Protein AF-A0A382BMA6-F1 (afdb_monomer_lite)

Organism: NCBI:txid408172

Radius of gyration: 13.1 Å; chains: 1; bounding box: 36×24×31 Å

Sequence (71 aa):
MFCICHSSRYDPTVIEKNRNRNRTNGTEFDFIGVKRTGGPAPMGMPLIPFEVNGGIIEALDDFKDWYTFCE

Foldseek 3Di:
DFDPPWTWDFDQVDKDKDWDAQPVPRDIDIAIATATPDTDQPGHQGDFDWDQDPNDTGGDPPCVSSVVRGD

pLDDT: mean 87.74, std 9.32, range [57.19, 97.25]

InterPro domains:
  IPR036922 Rieske [2Fe-2S] iron-sulphur domain superfamily [G3DSA:2.102.10.10] (1-69)

Structure (mmCIF, N/CA/C/O backbone):
data_AF-A0A382BMA6-F1
#
_entry.id   AF-A0A382BMA6-F1
#
loop_
_atom_site.group_PDB
_atom_site.id
_atom_site.type_symbol
_atom_site.label_atom_id
_atom_site.label_alt_id
_atom_site.label_comp_id
_atom_site.label_asym_id
_atom_site.label_entity_id
_atom_site.label_seq_id
_atom_site.pdbx_PDB_ins_code
_atom_site.Cartn_x
_atom_site.Cartn_y
_atom_site.Cartn_z
_atom_site.occupancy
_atom_site.B_iso_or_equiv
_atom_site.auth_seq_id
_atom_site.auth_comp_id
_atom_site.auth_asym_id
_atom_site.auth_atom_id
_atom_site.pdbx_PDB_model_num
ATOM 1 N N . MET A 1 1 ? -6.912 -5.705 -8.644 1.00 89.06 1 MET A N 1
ATOM 2 C CA . MET A 1 1 ? -6.805 -4.227 -8.644 1.00 89.06 1 MET A CA 1
ATOM 3 C C . MET A 1 1 ? -5.730 -3.787 -9.637 1.00 89.06 1 MET A C 1
ATOM 5 O O . MET A 1 1 ? -4.812 -4.565 -9.885 1.00 89.06 1 MET A O 1
ATOM 9 N N . PHE A 1 2 ? -5.850 -2.596 -10.230 1.00 92.56 2 PHE A N 1
ATOM 10 C CA . PHE A 1 2 ? -4.969 -2.106 -11.298 1.00 92.56 2 PHE A CA 1
ATOM 11 C C . PHE A 1 2 ? -4.531 -0.658 -11.034 1.00 92.56 2 PHE A C 1
ATOM 13 O O . PHE A 1 2 ? -5.372 0.191 -10.753 1.00 92.56 2 PHE A O 1
ATOM 20 N N . CYS A 1 3 ? -3.228 -0.385 -11.128 1.00 90.25 3 CYS A N 1
ATOM 21 C CA . CYS A 1 3 ? -2.652 0.958 -11.064 1.00 90.25 3 CYS A CA 1
ATOM 22 C C . CYS A 1 3 ? -2.545 1.536 -12.476 1.00 90.25 3 CYS A C 1
ATOM 24 O O . CYS A 1 3 ? -1.848 0.979 -13.324 1.00 90.25 3 CYS A O 1
ATOM 26 N N . ILE A 1 4 ? -3.198 2.672 -12.709 1.00 90.88 4 ILE A N 1
ATOM 27 C CA . ILE A 1 4 ? -3.260 3.301 -14.032 1.00 90.88 4 ILE A CA 1
ATOM 28 C C . ILE A 1 4 ? -1.943 3.952 -14.471 1.00 90.88 4 ILE A C 1
ATOM 30 O O . ILE A 1 4 ? -1.699 4.029 -15.669 1.00 90.88 4 ILE A O 1
ATOM 34 N N . CYS A 1 5 ? -1.088 4.384 -13.538 1.00 88.44 5 CYS A N 1
ATOM 35 C CA . CYS A 1 5 ? 0.128 5.132 -13.872 1.00 88.44 5 CYS A CA 1
ATOM 36 C C . CYS A 1 5 ? 1.119 4.267 -14.656 1.00 88.44 5 CYS A C 1
ATOM 38 O O . CYS A 1 5 ? 1.605 4.653 -15.714 1.00 88.44 5 CYS A O 1
ATOM 40 N N . HIS A 1 6 ? 1.379 3.059 -14.152 1.00 91.00 6 HIS A N 1
ATOM 41 C CA . 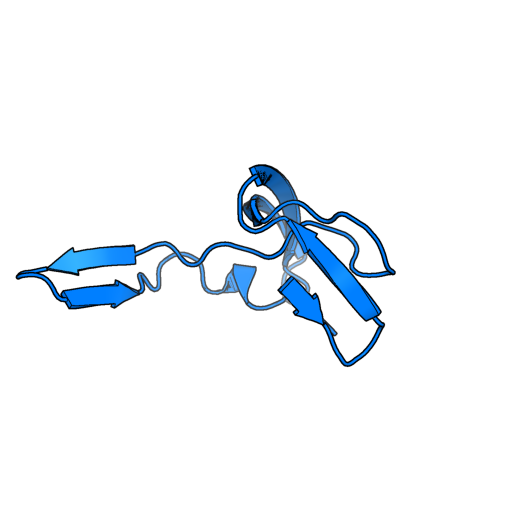HIS A 1 6 ? 2.434 2.191 -14.677 1.00 91.00 6 HIS A CA 1
ATOM 42 C C . HIS A 1 6 ? 1.967 0.747 -14.901 1.00 91.00 6 HIS A C 1
ATOM 44 O O . HIS A 1 6 ? 2.772 -0.166 -15.069 1.00 91.00 6 HIS A O 1
ATOM 50 N N . SER A 1 7 ? 0.650 0.526 -14.921 1.00 92.94 7 SER A N 1
ATOM 51 C CA . SER A 1 7 ? 0.022 -0.771 -15.197 1.00 92.94 7 SER A CA 1
ATOM 52 C C . SER A 1 7 ? 0.344 -1.893 -14.197 1.00 92.94 7 SER A C 1
ATOM 54 O O . SER A 1 7 ? 0.260 -3.077 -14.545 1.00 92.94 7 SER A O 1
ATOM 56 N N . SER A 1 8 ? 0.690 -1.551 -12.950 1.00 94.56 8 SER A N 1
ATOM 57 C CA . SER A 1 8 ? 0.846 -2.540 -11.874 1.00 94.56 8 SER A CA 1
ATOM 58 C C . SER A 1 8 ? -0.480 -3.227 -11.548 1.00 94.56 8 SER A C 1
ATOM 60 O O . SER A 1 8 ? -1.544 -2.606 -11.564 1.00 94.56 8 SER A O 1
ATOM 62 N N . ARG A 1 9 ? -0.419 -4.524 -11.250 1.00 95.75 9 ARG A N 1
ATOM 63 C CA . ARG A 1 9 ? -1.571 -5.398 -10.994 1.00 95.75 9 ARG A CA 1
ATOM 64 C C . ARG A 1 9 ? -1.428 -6.038 -9.621 1.00 95.75 9 ARG A C 1
ATOM 66 O O . ARG A 1 9 ? -0.326 -6.427 -9.235 1.00 95.75 9 ARG A O 1
ATOM 73 N N . TYR A 1 10 ? -2.549 -6.165 -8.920 1.00 96.12 10 TYR A N 1
ATOM 74 C CA . TYR A 1 10 ? -2.606 -6.718 -7.568 1.00 96.12 10 TYR A CA 1
ATOM 75 C C . TYR A 1 10 ? -3.774 -7.691 -7.425 1.00 96.12 10 TYR A C 1
ATOM 77 O O . TYR A 1 10 ? -4.864 -7.424 -7.948 1.00 96.12 10 TYR A O 1
ATOM 85 N N . ASP A 1 11 ? -3.559 -8.784 -6.702 1.00 97.06 11 ASP A N 1
ATOM 86 C CA . ASP A 1 11 ? -4.595 -9.747 -6.330 1.00 97.06 11 ASP A CA 1
ATOM 87 C C . ASP A 1 11 ? -5.203 -9.352 -4.975 1.00 97.06 11 ASP A C 1
ATOM 89 O O . ASP A 1 11 ? -4.552 -9.550 -3.952 1.00 97.06 11 ASP A O 1
ATOM 93 N N . PRO A 1 12 ? -6.436 -8.807 -4.939 1.00 95.19 12 PRO A N 1
ATOM 94 C CA . PRO A 1 12 ? -7.062 -8.334 -3.705 1.00 95.19 12 PRO A CA 1
ATOM 95 C C . PRO A 1 12 ? -7.429 -9.456 -2.725 1.00 95.19 12 PRO A C 1
ATOM 97 O O . PRO A 1 12 ? -7.894 -9.158 -1.630 1.00 95.19 12 PRO A O 1
ATOM 100 N N . THR A 1 13 ? -7.259 -10.726 -3.103 1.00 96.56 13 THR A N 1
ATOM 101 C CA . THR A 1 13 ? -7.613 -11.886 -2.272 1.00 96.56 13 THR A CA 1
ATOM 102 C C . THR A 1 13 ? -6.423 -12.477 -1.521 1.00 96.56 13 THR A C 1
ATOM 104 O O . THR A 1 13 ? -6.603 -13.356 -0.679 1.00 96.56 13 THR A O 1
ATOM 107 N N . VAL A 1 14 ? -5.208 -11.991 -1.794 1.00 97.25 14 VAL A N 1
ATOM 108 C CA . VAL A 1 14 ? -3.975 -12.507 -1.197 1.00 97.25 14 VAL A CA 1
ATOM 109 C C . VAL A 1 14 ? -3.183 -11.366 -0.575 1.00 97.25 14 VAL A C 1
ATOM 111 O O . VAL A 1 14 ? -2.920 -10.346 -1.213 1.00 97.25 14 VAL A O 1
ATOM 114 N N . ILE A 1 15 ? -2.762 -11.571 0.669 1.00 94.94 15 ILE A N 1
ATOM 115 C CA . ILE A 1 15 ? -1.887 -10.654 1.399 1.00 94.94 15 ILE A CA 1
ATOM 116 C C . ILE A 1 15 ? -0.453 -11.183 1.429 1.00 94.94 15 ILE A C 1
ATOM 118 O O . ILE A 1 15 ? -0.225 -12.394 1.441 1.00 94.94 15 ILE A O 1
ATOM 122 N N . GLU A 1 16 ? 0.520 -10.277 1.455 1.00 94.50 16 GLU A N 1
ATOM 123 C CA . GLU A 1 16 ? 1.942 -10.604 1.545 1.00 94.50 16 GLU A CA 1
ATOM 124 C C . GLU A 1 16 ? 2.679 -9.641 2.486 1.00 94.50 16 GLU A C 1
ATOM 126 O O . GLU A 1 16 ? 2.307 -8.471 2.634 1.00 94.50 16 GLU A O 1
ATOM 131 N N . LYS A 1 17 ? 3.739 -10.140 3.130 1.00 93.25 17 LYS A N 1
ATOM 132 C CA . LYS A 1 17 ? 4.640 -9.312 3.933 1.00 93.25 17 LYS A CA 1
ATOM 133 C C . LYS A 1 17 ? 5.652 -8.633 3.009 1.00 93.25 17 LYS A C 1
ATOM 135 O O . LYS A 1 17 ? 6.336 -9.305 2.243 1.00 93.25 17 LYS A O 1
ATOM 140 N N . ASN A 1 18 ? 5.759 -7.317 3.121 1.00 91.69 18 ASN A N 1
ATOM 141 C CA . ASN A 1 18 ? 6.631 -6.459 2.327 1.00 91.69 18 ASN A CA 1
ATOM 142 C C . ASN A 1 18 ? 7.593 -5.682 3.239 1.00 91.69 18 ASN A C 1
ATOM 144 O O . ASN A 1 18 ? 7.326 -5.541 4.433 1.00 91.69 18 ASN A O 1
ATOM 148 N N . ARG A 1 19 ? 8.684 -5.149 2.672 1.00 89.56 19 ARG A N 1
ATOM 149 C CA . ARG A 1 19 ? 9.637 -4.260 3.358 1.00 89.56 19 ARG A CA 1
ATOM 150 C C . ARG A 1 19 ? 9.969 -3.036 2.512 1.00 89.56 19 ARG A C 1
ATOM 152 O O . ARG A 1 19 ? 10.534 -3.188 1.434 1.00 89.56 19 ARG A O 1
ATOM 159 N N . ASN A 1 20 ? 9.648 -1.836 2.988 1.00 86.69 20 ASN A N 1
ATOM 160 C CA . ASN A 1 20 ? 9.977 -0.587 2.294 1.00 86.69 20 ASN A CA 1
ATOM 161 C C . ASN A 1 20 ? 10.912 0.276 3.138 1.00 86.69 20 ASN A C 1
ATOM 163 O O . ASN A 1 20 ? 11.176 -0.007 4.305 1.00 86.69 20 ASN A O 1
ATOM 167 N N . ARG A 1 21 ? 11.399 1.350 2.527 1.00 85.56 21 ARG A N 1
ATOM 168 C CA . ARG A 1 21 ? 12.231 2.359 3.161 1.00 85.56 21 ARG A CA 1
ATOM 169 C C . ARG A 1 21 ? 11.510 3.698 3.125 1.00 85.56 21 ARG A C 1
ATOM 171 O O . ARG A 1 21 ? 11.132 4.165 2.052 1.00 85.56 21 ARG A O 1
ATOM 178 N N . ASN A 1 22 ? 11.350 4.331 4.283 1.00 80.94 22 ASN A N 1
ATOM 179 C CA . ASN A 1 22 ? 10.869 5.701 4.371 1.00 80.94 22 ASN A CA 1
ATOM 180 C C . ASN A 1 22 ? 11.880 6.598 3.642 1.00 80.94 22 ASN A C 1
ATOM 182 O O . ASN A 1 22 ? 13.055 6.659 4.002 1.00 80.94 22 ASN A O 1
ATOM 186 N N . ARG A 1 23 ? 11.437 7.264 2.574 1.00 77.12 23 ARG A N 1
ATOM 187 C CA . ARG A 1 23 ? 12.323 8.049 1.702 1.00 77.12 23 ARG A CA 1
ATOM 188 C C . ARG A 1 23 ? 12.810 9.346 2.352 1.00 77.12 23 ARG A C 1
ATOM 190 O O . ARG A 1 23 ? 13.833 9.876 1.933 1.00 77.12 23 ARG A O 1
ATOM 197 N N . THR A 1 24 ? 12.114 9.838 3.375 1.00 80.75 24 THR A N 1
ATOM 198 C CA . THR A 1 24 ? 12.443 11.086 4.074 1.00 80.75 24 THR A CA 1
ATOM 199 C C . THR A 1 24 ? 13.576 10.901 5.081 1.00 80.75 24 THR A C 1
ATOM 201 O O . THR A 1 24 ? 14.422 11.780 5.206 1.00 80.75 24 THR A O 1
ATOM 204 N N . ASN A 1 25 ? 13.616 9.771 5.795 1.00 83.81 25 ASN A N 1
ATOM 205 C CA . ASN A 1 25 ? 14.602 9.524 6.861 1.00 83.81 25 ASN A CA 1
ATOM 206 C C . ASN A 1 25 ? 15.447 8.252 6.662 1.00 83.81 25 ASN A C 1
ATOM 208 O O . ASN A 1 25 ? 16.411 8.027 7.387 1.00 83.81 25 ASN A O 1
ATOM 212 N N . GLY A 1 26 ? 15.122 7.429 5.667 1.00 85.75 26 GLY A N 1
ATOM 213 C CA . GLY A 1 26 ? 15.853 6.217 5.333 1.00 85.75 26 GLY A CA 1
ATOM 214 C C . GLY A 1 26 ? 15.547 5.000 6.207 1.00 85.75 26 GLY A C 1
ATOM 215 O O . GLY A 1 26 ? 16.194 3.976 5.985 1.00 85.75 26 GLY A O 1
ATOM 216 N N . THR A 1 27 ? 14.605 5.079 7.149 1.00 86.00 27 THR A N 1
ATOM 217 C CA . THR A 1 27 ? 14.225 3.968 8.033 1.00 86.00 27 THR A CA 1
ATOM 218 C C . THR A 1 27 ? 13.525 2.860 7.249 1.00 86.00 27 THR A C 1
ATOM 220 O O . THR A 1 27 ? 12.604 3.128 6.478 1.00 86.00 27 THR A O 1
ATOM 223 N N . GLU A 1 28 ? 13.944 1.608 7.440 1.00 87.81 28 GLU A N 1
ATOM 224 C CA . GLU A 1 28 ? 13.237 0.446 6.891 1.00 87.81 28 GLU A CA 1
ATOM 225 C C . GLU A 1 28 ? 12.050 0.054 7.771 1.00 87.81 28 GLU A C 1
ATOM 227 O O . GLU A 1 28 ? 12.125 0.112 8.998 1.00 87.81 28 GLU A O 1
ATOM 232 N N . PHE A 1 29 ? 10.968 -0.395 7.143 1.00 85.50 29 PHE A N 1
ATOM 233 C CA . PHE A 1 29 ? 9.791 -0.899 7.835 1.00 85.50 29 PHE A CA 1
ATOM 234 C C . PHE A 1 29 ? 9.164 -2.067 7.077 1.00 85.50 29 PHE A C 1
ATOM 236 O O . PHE A 1 29 ? 9.131 -2.093 5.844 1.00 85.50 29 PHE A O 1
ATOM 243 N N . ASP A 1 30 ? 8.636 -3.024 7.835 1.00 89.06 30 ASP A N 1
ATOM 244 C CA . ASP A 1 30 ? 7.842 -4.124 7.301 1.00 89.06 30 ASP A CA 1
ATOM 245 C C . ASP A 1 30 ? 6.347 -3.751 7.348 1.00 89.06 30 ASP A C 1
ATOM 247 O O . ASP A 1 30 ? 5.897 -3.089 8.283 1.00 89.06 30 ASP A O 1
ATOM 251 N N . PHE A 1 31 ? 5.561 -4.197 6.367 1.00 88.00 31 PHE A N 1
ATOM 252 C CA . PHE A 1 31 ? 4.103 -4.014 6.351 1.00 88.00 31 PHE A CA 1
ATOM 253 C C . PHE A 1 31 ? 3.392 -5.166 5.635 1.00 88.00 31 PHE A C 1
ATOM 255 O O . PHE A 1 31 ? 4.014 -5.954 4.915 1.00 88.00 31 PHE A O 1
ATOM 262 N N . ILE A 1 32 ? 2.075 -5.260 5.824 1.00 90.88 32 ILE A N 1
ATOM 263 C CA . ILE A 1 32 ? 1.217 -6.190 5.084 1.00 90.88 32 ILE A CA 1
ATOM 264 C C . ILE A 1 32 ? 0.588 -5.451 3.907 1.00 90.88 32 ILE A C 1
ATOM 266 O O . ILE A 1 32 ? -0.016 -4.391 4.072 1.00 90.88 32 ILE A O 1
ATOM 270 N N . GLY A 1 33 ? 0.731 -6.017 2.713 1.00 91.69 33 GLY A N 1
ATOM 271 C CA . GLY A 1 33 ? 0.171 -5.457 1.491 1.00 91.69 33 GLY A CA 1
ATOM 272 C C . GLY A 1 33 ? -0.615 -6.479 0.682 1.00 91.69 33 GLY A C 1
ATOM 273 O O . GLY A 1 33 ? -0.473 -7.687 0.861 1.00 91.69 33 GLY A O 1
ATOM 274 N N . VAL A 1 34 ? -1.436 -5.981 -0.233 1.00 94.88 34 VAL A N 1
ATOM 275 C CA . VAL A 1 34 ? -2.111 -6.763 -1.267 1.00 94.88 34 VAL A CA 1
ATOM 276 C C . VAL A 1 34 ? -1.080 -7.243 -2.281 1.00 94.88 34 VAL A C 1
ATOM 278 O O . VAL A 1 34 ? -0.331 -6.431 -2.836 1.00 94.88 34 VAL A O 1
ATOM 281 N N . LYS A 1 35 ? -1.074 -8.549 -2.554 1.00 95.75 35 LYS A N 1
ATOM 282 C CA . LYS A 1 35 ? -0.069 -9.207 -3.390 1.00 95.75 35 LYS A CA 1
ATOM 283 C C . LYS A 1 35 ? 0.054 -8.561 -4.766 1.00 95.75 35 LYS A C 1
ATOM 285 O O . LYS A 1 35 ? -0.919 -8.511 -5.526 1.00 95.75 35 LYS A O 1
ATOM 290 N N . ARG A 1 36 ? 1.267 -8.141 -5.134 1.00 94.25 36 ARG A N 1
ATOM 291 C CA . ARG A 1 36 ? 1.578 -7.708 -6.506 1.00 94.25 36 ARG A CA 1
ATOM 292 C C . ARG A 1 36 ? 1.616 -8.922 -7.436 1.00 94.25 36 ARG A C 1
ATOM 294 O O . ARG A 1 36 ? 2.391 -9.853 -7.236 1.00 94.25 36 ARG A O 1
ATOM 301 N N . THR A 1 37 ? 0.824 -8.890 -8.502 1.00 96.19 37 THR A N 1
ATOM 302 C CA . THR A 1 37 ? 0.801 -9.936 -9.539 1.00 96.19 37 THR A CA 1
ATOM 303 C C . THR A 1 37 ? 1.525 -9.536 -10.822 1.00 96.19 37 THR A C 1
ATOM 305 O O . THR A 1 37 ? 1.812 -10.398 -11.649 1.00 96.19 37 THR A O 1
ATOM 308 N N . GLY A 1 38 ? 1.873 -8.257 -10.993 1.00 94.25 38 GLY A N 1
ATOM 309 C CA . GLY A 1 38 ? 2.747 -7.810 -12.079 1.00 94.25 38 GLY A CA 1
ATOM 310 C C . GLY A 1 38 ? 2.894 -6.291 -12.180 1.00 94.25 38 GLY A C 1
ATOM 311 O O . GLY A 1 38 ? 2.214 -5.546 -11.479 1.00 94.25 38 GLY A O 1
ATOM 312 N N . GLY A 1 39 ? 3.755 -5.845 -13.098 1.00 92.75 39 GLY A N 1
ATOM 313 C CA . GLY A 1 39 ? 4.083 -4.433 -13.325 1.00 92.75 39 GLY A CA 1
ATOM 314 C C . GLY A 1 39 ? 5.221 -3.904 -12.436 1.00 92.75 39 GLY A C 1
ATOM 315 O O . GLY A 1 39 ? 5.825 -4.676 -11.691 1.00 92.75 39 GLY A O 1
ATOM 316 N N . PRO A 1 40 ? 5.557 -2.608 -12.555 1.00 92.75 40 PRO A N 1
ATOM 317 C CA . PRO A 1 40 ? 6.820 -2.061 -12.057 1.00 92.75 40 PRO A CA 1
ATOM 318 C C . PRO A 1 40 ? 6.810 -1.620 -10.591 1.00 92.75 40 PRO A C 1
ATOM 320 O O . PRO A 1 40 ? 7.883 -1.358 -10.054 1.00 92.75 40 PRO A O 1
ATOM 323 N N . ALA A 1 41 ? 5.647 -1.537 -9.931 1.00 91.12 41 ALA A N 1
ATOM 324 C CA . ALA A 1 41 ? 5.599 -1.203 -8.502 1.00 91.12 41 ALA A CA 1
ATOM 325 C C . ALA A 1 41 ? 6.489 -2.182 -7.731 1.00 91.12 41 ALA A C 1
ATOM 327 O O . ALA A 1 41 ? 6.357 -3.375 -7.974 1.00 91.12 41 ALA A O 1
ATOM 328 N N . PRO A 1 42 ? 7.383 -1.747 -6.834 1.00 88.25 42 PRO A N 1
ATOM 329 C CA . PRO A 1 42 ? 8.411 -2.625 -6.278 1.00 88.25 42 PRO A CA 1
ATOM 330 C C . PRO A 1 42 ? 7.835 -3.721 -5.375 1.00 88.25 42 PRO A C 1
ATOM 332 O O . PRO A 1 42 ? 8.457 -4.772 -5.235 1.00 88.25 42 PRO A O 1
ATOM 335 N N . MET A 1 43 ? 6.652 -3.488 -4.798 1.00 90.94 43 MET A N 1
ATOM 336 C CA . MET A 1 43 ? 6.072 -4.272 -3.708 1.00 90.94 43 MET A CA 1
ATOM 337 C C . MET A 1 43 ? 4.543 -4.353 -3.786 1.00 90.94 43 MET A C 1
ATOM 339 O O . MET A 1 43 ? 3.926 -3.705 -4.637 1.00 90.94 43 MET A O 1
ATOM 343 N N . GLY A 1 44 ? 3.937 -5.147 -2.901 1.00 92.12 44 GLY A N 1
ATOM 344 C CA . GLY A 1 44 ? 2.488 -5.196 -2.709 1.00 92.12 44 GLY A CA 1
ATOM 345 C C . GLY A 1 44 ? 1.915 -3.888 -2.157 1.00 92.12 44 GLY A C 1
ATOM 346 O O . GLY A 1 44 ? 2.590 -3.156 -1.435 1.00 92.12 44 GLY A O 1
ATOM 347 N N . MET A 1 45 ? 0.660 -3.595 -2.496 1.00 91.12 45 MET A N 1
ATOM 348 C CA . MET A 1 45 ? -0.025 -2.356 -2.107 1.00 91.12 45 MET A CA 1
ATOM 349 C C . MET A 1 45 ? -0.356 -2.356 -0.608 1.00 91.12 45 MET A C 1
ATOM 351 O O . MET A 1 45 ? -1.081 -3.256 -0.188 1.00 91.12 45 MET A O 1
ATOM 355 N N . PRO A 1 46 ? 0.127 -1.394 0.202 1.00 89.56 46 PRO A N 1
ATOM 356 C CA . PRO A 1 46 ? -0.079 -1.393 1.641 1.00 89.56 46 PRO A CA 1
ATOM 357 C C . PRO A 1 46 ? -1.555 -1.430 1.998 1.00 89.56 46 PRO A C 1
ATOM 359 O O . PRO A 1 46 ? -2.370 -0.714 1.414 1.00 89.56 46 PRO A O 1
ATOM 362 N N . LEU A 1 47 ? -1.882 -2.260 2.981 1.00 88.25 47 LEU A N 1
ATOM 363 C CA . LEU A 1 47 ? -3.177 -2.206 3.633 1.00 88.25 47 LEU A CA 1
ATOM 364 C C . LEU A 1 47 ? -3.139 -1.120 4.700 1.00 88.25 47 LEU A C 1
ATOM 366 O O . LEU A 1 47 ? -2.228 -1.088 5.521 1.00 88.25 47 LEU A O 1
ATOM 370 N N . ILE A 1 48 ? -4.141 -0.247 4.689 1.00 86.25 48 ILE A N 1
ATOM 371 C CA . ILE A 1 48 ? -4.350 0.727 5.758 1.00 86.25 48 ILE A CA 1
ATOM 372 C C . ILE A 1 48 ? -4.983 -0.031 6.928 1.00 86.25 48 ILE A C 1
ATOM 374 O O . ILE A 1 48 ? -6.046 -0.630 6.731 1.00 86.25 48 ILE A O 1
ATOM 378 N N . PRO A 1 49 ? -4.360 -0.058 8.117 1.00 87.06 49 PRO A N 1
ATOM 379 C CA . PRO A 1 49 ? -4.986 -0.656 9.285 1.00 87.06 49 PRO A CA 1
ATOM 380 C C .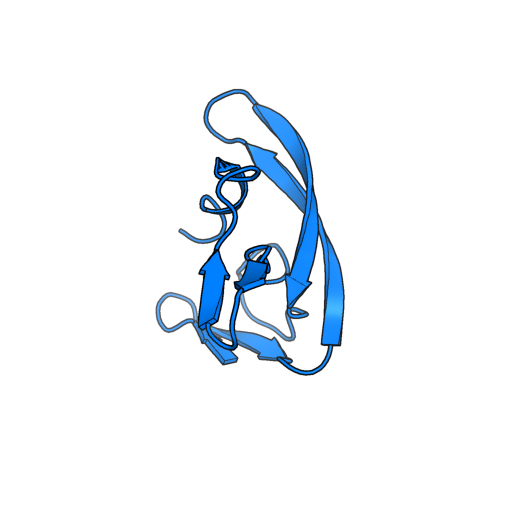 PRO A 1 49 ? -6.269 0.096 9.627 1.00 87.06 49 PRO A C 1
ATOM 382 O O . PRO A 1 49 ? -6.353 1.313 9.464 1.00 87.06 49 PRO A O 1
ATOM 385 N N . PHE A 1 50 ? -7.281 -0.635 10.070 1.00 90.50 50 PHE A N 1
ATOM 386 C CA . PHE A 1 50 ? -8.578 -0.067 10.394 1.00 90.50 50 PHE A CA 1
ATOM 387 C C . PHE A 1 50 ? -9.188 -0.784 11.590 1.00 90.50 50 PHE A C 1
ATOM 389 O O . PHE A 1 50 ? -8.884 -1.950 11.854 1.00 90.50 50 PHE A O 1
ATOM 396 N N . GLU A 1 51 ? -10.099 -0.095 12.259 1.00 95.06 51 GLU A N 1
ATOM 397 C CA . GLU A 1 51 ? -10.966 -0.653 13.288 1.00 95.06 51 GLU A CA 1
ATOM 398 C C . GLU A 1 51 ? -12.427 -0.589 12.838 1.00 95.06 51 GLU A C 1
ATOM 400 O O . GLU A 1 51 ? -12.784 0.136 11.905 1.00 95.06 51 GLU A O 1
ATOM 405 N N . VAL A 1 52 ? -13.277 -1.393 13.479 1.00 96.06 52 VAL A N 1
ATOM 406 C CA . VAL A 1 52 ? -14.723 -1.382 13.239 1.00 96.06 52 VAL A CA 1
ATOM 407 C C . VAL A 1 52 ? -15.416 -0.869 14.491 1.00 96.06 52 VAL A C 1
ATOM 409 O O . VAL A 1 52 ? -15.579 -1.605 15.464 1.00 96.06 52 VAL A O 1
ATOM 412 N N . ASN A 1 53 ? -15.873 0.379 14.435 1.00 96.00 53 ASN A N 1
ATOM 413 C CA . ASN A 1 53 ? -16.494 1.081 15.551 1.00 96.00 53 ASN A CA 1
ATOM 414 C C . ASN A 1 53 ? -17.973 1.319 15.246 1.00 96.00 53 ASN A C 1
ATOM 416 O O . ASN A 1 53 ? -18.339 2.076 14.351 1.00 96.00 53 ASN A O 1
ATOM 420 N N . GLY A 1 54 ? -18.855 0.591 15.939 1.00 95.56 54 GLY A N 1
ATOM 421 C CA . GLY A 1 54 ? -20.304 0.710 15.731 1.00 95.56 54 GLY A CA 1
ATOM 422 C C . GLY A 1 54 ? -20.770 0.381 14.303 1.00 95.56 54 GLY A C 1
ATOM 423 O O . GLY A 1 54 ? -21.773 0.922 13.848 1.00 95.56 54 GLY A O 1
ATOM 424 N N . GLY A 1 55 ? -20.040 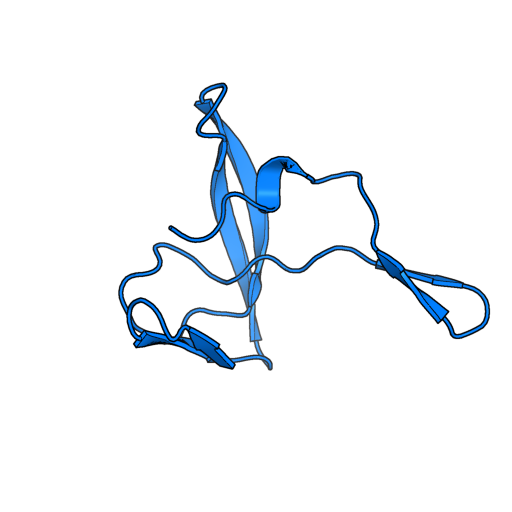-0.481 13.585 1.00 96.00 55 GLY A N 1
ATOM 425 C CA . GLY A 1 55 ? -20.319 -0.828 12.185 1.00 96.00 55 GLY A CA 1
ATOM 426 C C . GLY A 1 55 ? -19.710 0.126 11.151 1.00 96.00 55 GLY A C 1
ATOM 427 O O . GLY A 1 55 ? -19.902 -0.082 9.955 1.00 96.00 55 GLY A O 1
ATOM 428 N N . ILE A 1 56 ? -18.961 1.140 11.588 1.00 96.06 56 ILE A N 1
ATOM 429 C CA . ILE A 1 56 ? -18.204 2.053 10.728 1.00 96.06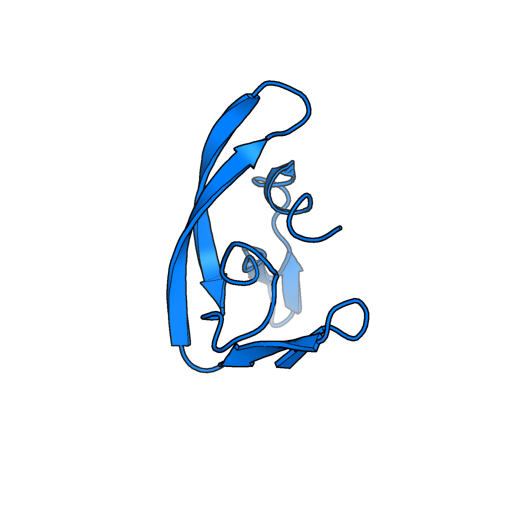 56 ILE A CA 1
ATOM 430 C C . ILE A 1 56 ? -16.750 1.581 10.674 1.00 96.06 56 ILE A C 1
ATOM 432 O O . ILE A 1 56 ? -16.181 1.202 11.694 1.00 96.06 56 ILE A O 1
ATOM 436 N N . ILE A 1 57 ? -16.160 1.589 9.479 1.00 95.25 57 ILE A N 1
ATOM 437 C CA . ILE A 1 57 ? -14.730 1.329 9.284 1.00 95.25 57 ILE A CA 1
ATOM 438 C C . ILE A 1 57 ? -13.977 2.644 9.486 1.00 95.25 57 ILE A C 1
ATOM 440 O O . ILE A 1 57 ? -14.215 3.606 8.754 1.00 95.25 57 ILE A O 1
ATOM 444 N N . GLU A 1 58 ? -13.055 2.668 10.441 1.00 93.62 58 GLU A N 1
ATOM 445 C CA . GLU A 1 58 ? -12.229 3.831 10.765 1.00 93.62 58 GLU A CA 1
ATOM 446 C C . GLU A 1 58 ? -10.760 3.511 10.493 1.00 93.62 58 GLU A C 1
ATOM 448 O O . GLU A 1 58 ? -10.237 2.508 10.973 1.00 93.62 58 GLU A O 1
ATOM 453 N N . ALA A 1 59 ? -10.097 4.342 9.688 1.00 89.25 59 ALA A N 1
ATOM 454 C CA . ALA A 1 59 ? -8.685 4.164 9.375 1.00 89.25 59 ALA A CA 1
ATOM 455 C C . ALA A 1 59 ? -7.808 4.597 10.556 1.00 89.25 59 ALA A C 1
ATOM 457 O O . ALA A 1 59 ? -7.998 5.682 11.106 1.00 89.25 59 ALA A O 1
ATOM 458 N N . LEU A 1 60 ? -6.820 3.771 10.889 1.00 86.94 60 LEU A N 1
ATOM 459 C CA . LEU A 1 60 ? -5.798 4.080 11.881 1.00 86.94 60 LEU A CA 1
ATOM 460 C C . LEU A 1 60 ? -4.687 4.933 11.260 1.00 86.94 60 LEU A C 1
ATOM 462 O O . LEU A 1 60 ? -4.323 4.760 10.091 1.00 86.94 60 LEU A O 1
ATOM 466 N N . ASP A 1 61 ? -4.132 5.857 12.041 1.00 82.50 61 ASP A N 1
ATOM 467 C CA . ASP A 1 61 ? -3.139 6.826 11.574 1.00 82.50 61 ASP A CA 1
ATOM 468 C C . ASP A 1 61 ? -1.711 6.539 12.076 1.00 82.50 61 ASP A C 1
ATOM 470 O O . ASP A 1 61 ? -0.795 7.325 11.836 1.00 82.50 61 ASP A O 1
ATOM 474 N N . ASP A 1 62 ? -1.498 5.368 12.675 1.00 81.12 62 ASP A N 1
ATOM 475 C CA . ASP A 1 62 ? -0.239 4.903 13.264 1.00 81.12 62 ASP A CA 1
ATOM 476 C C . ASP A 1 62 ? 0.899 4.724 12.242 1.00 81.12 62 ASP A C 1
ATOM 478 O O . ASP A 1 62 ? 2.075 4.861 12.581 1.00 81.12 62 ASP A O 1
ATOM 482 N N . PHE A 1 63 ? 0.574 4.438 10.975 1.00 75.38 63 PHE A N 1
ATOM 483 C CA . PHE A 1 63 ? 1.554 4.028 9.959 1.00 75.38 63 PHE A CA 1
ATOM 484 C C . PHE A 1 63 ? 1.575 4.932 8.720 1.00 75.38 63 PHE A C 1
ATOM 486 O O . PHE A 1 63 ? 1.566 4.461 7.581 1.00 75.38 63 PHE A O 1
ATOM 493 N N . LYS A 1 64 ? 1.633 6.255 8.922 1.00 71.75 64 LYS A N 1
ATOM 494 C C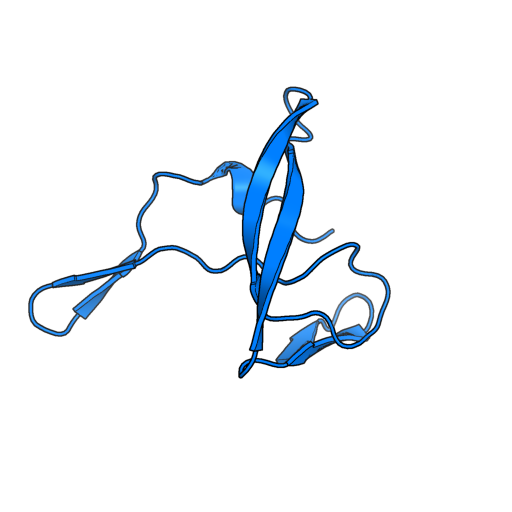A . LYS A 1 64 ? 1.619 7.241 7.817 1.00 71.75 64 LYS A CA 1
ATOM 495 C C . LYS A 1 64 ? 2.752 7.053 6.805 1.00 71.75 64 LYS A C 1
ATOM 497 O O . LYS A 1 64 ? 2.584 7.358 5.628 1.00 71.75 64 LYS A O 1
ATOM 502 N N . ASP A 1 65 ? 3.877 6.491 7.232 1.00 66.88 65 ASP A N 1
ATOM 503 C CA . ASP A 1 65 ? 5.023 6.215 6.362 1.00 66.88 65 ASP A CA 1
ATOM 504 C C . ASP A 1 65 ? 4.692 5.237 5.218 1.00 66.88 65 ASP A C 1
ATOM 506 O O . ASP A 1 65 ? 5.313 5.288 4.149 1.00 66.88 65 ASP A O 1
ATOM 510 N N . TRP A 1 66 ? 3.671 4.387 5.392 1.00 66.38 66 TRP A N 1
ATOM 511 C CA . TRP A 1 66 ? 3.216 3.437 4.373 1.00 66.38 66 TRP A CA 1
ATOM 512 C C . TRP A 1 66 ? 2.589 4.132 3.157 1.00 66.38 66 TRP A C 1
ATOM 514 O O . TRP A 1 66 ? 2.544 3.544 2.077 1.00 66.38 66 TRP A O 1
ATOM 524 N N . TYR A 1 67 ? 2.169 5.396 3.285 1.00 64.56 67 TYR A N 1
ATOM 525 C CA . TYR A 1 67 ? 1.568 6.162 2.189 1.00 64.56 67 TYR A CA 1
ATOM 526 C C . TYR A 1 67 ? 2.562 6.541 1.077 1.00 64.56 67 TYR A C 1
ATOM 528 O O . TYR A 1 67 ? 2.141 6.973 0.008 1.00 64.56 67 TYR A O 1
ATOM 536 N N . THR A 1 68 ? 3.866 6.301 1.257 1.00 67.25 68 THR A N 1
ATOM 537 C CA . THR A 1 68 ? 4.911 6.510 0.227 1.00 67.25 68 THR A CA 1
ATOM 538 C C . THR A 1 68 ? 5.043 5.346 -0.773 1.00 67.25 68 THR A C 1
ATOM 540 O O . THR A 1 68 ? 6.116 5.073 -1.313 1.00 67.25 68 THR A O 1
ATOM 543 N N . PHE A 1 69 ? 3.950 4.617 -1.009 1.00 66.38 69 PHE A N 1
ATOM 544 C CA . PHE A 1 69 ? 3.951 3.346 -1.733 1.00 66.38 69 PHE A CA 1
ATOM 545 C C . PHE A 1 69 ? 4.209 3.446 -3.242 1.00 66.38 69 PHE A C 1
ATOM 547 O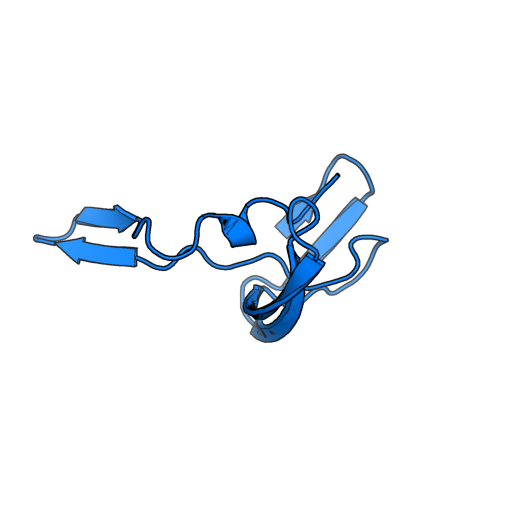 O . PHE A 1 69 ? 4.937 2.615 -3.787 1.00 66.38 69 PHE A O 1
ATOM 554 N N . CYS A 1 70 ? 3.598 4.413 -3.924 1.00 63.53 70 CYS A N 1
ATOM 555 C CA . CYS A 1 70 ? 3.653 4.514 -5.380 1.00 63.53 70 CYS A CA 1
ATOM 556 C C . CYS A 1 70 ? 4.062 5.925 -5.793 1.00 63.53 70 CYS A C 1
ATOM 558 O O . CYS A 1 70 ? 3.493 6.898 -5.304 1.00 63.53 70 CYS A O 1
ATOM 560 N N . GLU A 1 71 ? 5.013 5.995 -6.718 1.00 57.19 71 GLU A N 1
ATOM 561 C CA . GLU A 1 71 ? 5.283 7.163 -7.559 1.00 57.19 71 GLU A CA 1
ATOM 562 C C . GLU A 1 71 ? 4.845 6.841 -8.988 1.00 57.19 71 GLU A C 1
ATOM 564 O O . GLU A 1 71 ? 4.974 5.655 -9.391 1.00 57.19 71 GLU A O 1
#

Secondary structure (DSSP, 8-state):
-B-TTT--EEEEEEEEEEEEE-TTT--EEEEEEEEEEESS-SSPEEPPPEEEETTEEEE--TTGGGGG---